Protein AF-A0A5C6UQD8-F1 (afdb_monomer_lite)

Secondary structure (DSSP, 8-state):
---STTS--GGGS-PBPTTT--BTTTTTSSHHHHHHHHHHHHHTT---SSGGGS-TT--HHHHHHTS-GGG-

Foldseek 3Di:
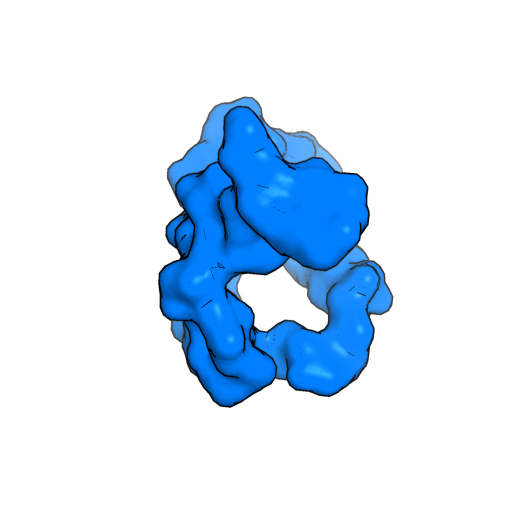DQDDPVSPDQLRPLDQDQQQRDGRVPQPVDLVSLQVSVVVCVVVVRDGNNPVPDDPPDDPVVVVVPDPPSRD

Radius of gyration: 12.81 Å; chains: 1; bounding box: 25×28×34 Å

pLDDT: mean 85.57, std 14.56, range [47.06, 96.81]

Structure (mmCIF, N/CA/C/O backbone):
data_AF-A0A5C6UQD8-F1
#
_entry.id   AF-A0A5C6UQD8-F1
#
loop_
_atom_site.group_PDB
_atom_site.id
_atom_site.type_symbol
_atom_site.label_atom_id
_atom_site.label_alt_id
_atom_site.label_comp_id
_atom_site.label_asym_id
_atom_site.label_entity_id
_atom_site.label_seq_id
_atom_site.pdbx_PDB_ins_code
_atom_site.Cartn_x
_atom_site.Cartn_y
_atom_site.Cartn_z
_atom_site.occupancy
_atom_site.B_iso_or_equiv
_atom_site.auth_seq_id
_atom_site.auth_comp_id
_atom_site.auth_asym_id
_atom_site.auth_atom_id
_atom_site.pdbx_PDB_model_num
ATOM 1 N N . MET A 1 1 ? -1.241 15.756 -15.560 1.00 47.06 1 MET A N 1
ATOM 2 C CA . MET A 1 1 ? -0.784 15.125 -16.814 1.00 47.06 1 MET A CA 1
ATOM 3 C C . MET A 1 1 ? -0.161 13.811 -16.400 1.00 47.06 1 MET A C 1
ATOM 5 O O . MET A 1 1 ? 0.949 13.834 -15.892 1.00 47.06 1 MET A O 1
ATOM 9 N N . VAL A 1 2 ? -0.922 12.722 -16.487 1.00 48.50 2 VAL A N 1
ATOM 10 C CA . VAL A 1 2 ? -0.413 11.376 -16.211 1.00 48.50 2 VAL A CA 1
ATOM 11 C C . VAL A 1 2 ? 0.328 10.964 -17.476 1.00 48.50 2 VAL A C 1
ATOM 13 O O . VAL A 1 2 ? -0.256 10.940 -18.560 1.00 48.50 2 VAL A O 1
ATOM 16 N N . TRP A 1 3 ? 1.644 10.807 -17.380 1.00 48.66 3 TRP A N 1
ATOM 17 C CA . TRP A 1 3 ? 2.425 10.308 -18.508 1.00 48.66 3 TRP A CA 1
ATOM 18 C C . TRP A 1 3 ? 2.192 8.803 -18.641 1.00 48.66 3 TRP A C 1
ATOM 20 O O . TRP A 1 3 ? 1.828 8.148 -17.688 1.00 48.66 3 TRP A O 1
ATOM 30 N N . GLY A 1 4 ? 2.301 8.236 -19.831 1.00 55.12 4 GLY A N 1
ATOM 31 C CA . GLY A 1 4 ? 2.015 6.819 -20.056 1.00 55.12 4 GLY A CA 1
ATOM 32 C C . GLY A 1 4 ? 1.472 6.629 -21.464 1.00 55.12 4 GLY A C 1
ATOM 33 O O . GLY A 1 4 ? 0.864 7.561 -21.994 1.00 55.12 4 GLY A O 1
ATOM 34 N N . PRO A 1 5 ? 1.675 5.465 -22.099 1.00 53.19 5 PRO A N 1
ATOM 35 C CA . PRO A 1 5 ? 1.275 5.246 -23.491 1.00 53.19 5 PRO A CA 1
ATOM 36 C C . PRO A 1 5 ? -0.217 5.522 -23.748 1.00 53.19 5 PRO A C 1
ATOM 38 O O . PRO A 1 5 ? -0.571 5.866 -24.871 1.00 53.19 5 PRO A O 1
ATOM 41 N N . ASN A 1 6 ? -1.058 5.450 -22.705 1.00 63.00 6 ASN A N 1
ATOM 42 C CA . ASN A 1 6 ? -2.492 5.750 -22.760 1.00 63.00 6 ASN A CA 1
ATOM 43 C C . ASN A 1 6 ? -2.954 6.844 -21.775 1.00 63.00 6 ASN A C 1
ATOM 45 O O . ASN A 1 6 ? -4.148 7.087 -21.682 1.00 63.00 6 ASN A O 1
ATOM 49 N N . GLY A 1 7 ? -2.053 7.492 -21.024 1.00 56.59 7 GLY A N 1
ATOM 50 C CA . GLY A 1 7 ? -2.433 8.516 -20.033 1.00 56.59 7 GLY A CA 1
ATOM 51 C C . GLY A 1 7 ? -3.184 8.012 -18.789 1.00 56.59 7 GLY A C 1
ATOM 52 O O . GLY A 1 7 ? -3.588 8.830 -17.972 1.00 56.59 7 GLY A O 1
ATOM 53 N N . ASP A 1 8 ? -3.319 6.693 -18.627 1.00 59.28 8 ASP A N 1
ATOM 54 C CA . ASP A 1 8 ? -4.051 6.043 -17.526 1.00 59.28 8 ASP A CA 1
ATOM 55 C C . ASP A 1 8 ? -3.168 5.070 -16.727 1.00 59.28 8 ASP A C 1
ATOM 57 O O . ASP A 1 8 ? -3.670 4.243 -15.968 1.00 59.28 8 ASP A O 1
ATOM 61 N N . ASP A 1 9 ? -1.848 5.109 -16.931 1.00 58.62 9 ASP A N 1
ATOM 62 C CA . ASP A 1 9 ? -0.938 4.200 -16.243 1.00 58.62 9 ASP A CA 1
ATOM 63 C C . ASP A 1 9 ? -0.611 4.758 -14.842 1.00 58.62 9 ASP A C 1
ATOM 65 O O . ASP A 1 9 ? 0.053 5.798 -14.732 1.00 58.62 9 ASP A O 1
ATOM 69 N N . PRO A 1 10 ? -1.084 4.104 -13.761 1.00 56.50 10 PRO A N 1
ATOM 70 C CA . PRO A 1 10 ? -0.896 4.593 -12.400 1.00 56.50 10 PRO A CA 1
ATOM 71 C C . PRO A 1 10 ? 0.582 4.654 -11.999 1.00 56.50 10 PRO A C 1
ATOM 73 O O . PRO A 1 10 ? 0.917 5.412 -11.096 1.00 56.50 10 PRO A O 1
ATOM 76 N N . LEU A 1 11 ? 1.481 3.951 -12.704 1.00 53.53 11 LEU A N 1
ATOM 77 C CA . LEU A 1 11 ? 2.931 4.002 -12.479 1.00 53.53 11 LEU A CA 1
ATOM 78 C C . LEU A 1 11 ? 3.565 5.350 -12.852 1.00 53.53 11 LEU A C 1
ATOM 80 O O . LEU A 1 11 ? 4.763 5.528 -12.682 1.00 53.53 11 LEU A O 1
ATOM 84 N N . TYR A 1 12 ? 2.804 6.300 -13.387 1.00 58.19 12 TYR A N 1
ATOM 85 C CA . TYR A 1 12 ? 3.324 7.585 -13.859 1.00 58.19 12 TYR A CA 1
ATOM 86 C C . TYR A 1 12 ? 2.521 8.779 -13.332 1.00 58.19 12 TYR A C 1
ATOM 88 O O . TYR A 1 12 ? 2.644 9.897 -13.848 1.00 58.19 12 TYR A O 1
ATOM 96 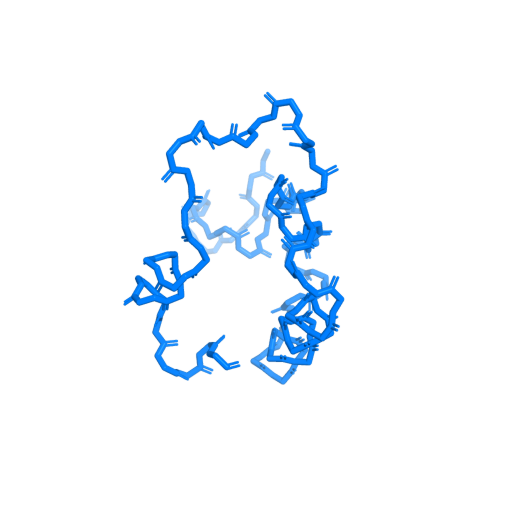N N . SER A 1 13 ? 1.678 8.560 -12.319 1.00 69.94 13 SER A N 1
ATOM 97 C CA . SER A 1 13 ? 1.015 9.657 -11.616 1.00 69.94 13 SER A CA 1
ATOM 98 C C . SER A 1 13 ? 1.970 10.386 -10.665 1.00 69.94 13 SER A C 1
ATOM 100 O O . SER A 1 13 ? 1.717 11.547 -10.346 1.00 69.94 13 SER A O 1
ATOM 102 N N . PHE A 1 14 ? 3.069 9.733 -10.245 1.00 79.94 14 PHE A N 1
ATOM 103 C CA . PHE A 1 14 ? 3.953 10.184 -9.158 1.00 79.94 14 PHE A CA 1
ATOM 104 C C . PHE A 1 14 ? 3.182 10.495 -7.866 1.00 79.94 14 PHE A C 1
ATOM 106 O O . PHE A 1 14 ? 3.639 11.247 -7.007 1.00 79.94 14 PHE A O 1
ATOM 113 N N . GLU A 1 15 ? 1.973 9.943 -7.735 1.00 88.00 15 GLU A N 1
ATOM 114 C CA . GLU A 1 15 ? 1.179 10.090 -6.529 1.00 88.00 15 GLU A CA 1
ATOM 115 C C . GLU A 1 15 ? 1.736 9.186 -5.436 1.00 88.00 15 GLU A C 1
ATOM 117 O O . GLU A 1 15 ? 2.289 8.112 -5.685 1.00 88.00 15 GLU A O 1
ATOM 122 N N . ILE A 1 16 ? 1.559 9.634 -4.200 1.00 91.06 16 ILE A N 1
ATOM 123 C CA . ILE A 1 16 ? 1.943 8.874 -3.022 1.00 91.06 16 ILE A CA 1
ATOM 124 C C . ILE A 1 16 ? 0.725 8.079 -2.569 1.00 91.06 16 ILE A C 1
ATOM 126 O O . ILE A 1 16 ? -0.342 8.640 -2.314 1.00 91.06 16 ILE A O 1
ATOM 130 N N . CYS A 1 17 ? 0.879 6.764 -2.449 1.00 91.69 17 CYS A N 1
ATOM 131 C CA . CYS A 1 17 ? -0.178 5.904 -1.947 1.00 91.69 17 CYS A CA 1
ATOM 132 C C . CYS A 1 17 ? -0.550 6.310 -0.503 1.00 91.69 17 CYS A C 1
ATOM 134 O O . CYS A 1 17 ? 0.292 6.186 0.390 1.00 91.69 17 CYS A O 1
ATOM 136 N N . PRO A 1 18 ? -1.807 6.701 -0.210 1.00 92.88 18 PRO A N 1
ATOM 137 C CA . PRO A 1 18 ? -2.208 7.122 1.139 1.00 92.88 18 PRO A CA 1
ATOM 138 C C . PRO A 1 18 ? -2.172 5.970 2.159 1.00 92.88 18 PRO A C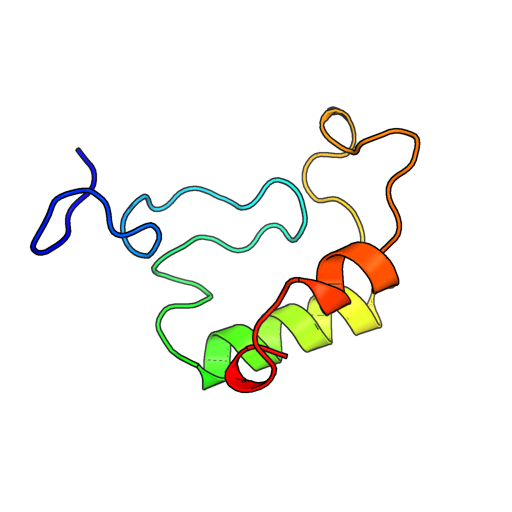 1
ATOM 140 O O . PRO A 1 18 ? -2.162 6.201 3.366 1.00 92.88 18 PRO A O 1
ATOM 143 N N . CYS A 1 19 ? -2.145 4.724 1.677 1.00 93.88 19 CYS A N 1
ATOM 144 C CA . CYS A 1 19 ? -2.003 3.523 2.492 1.00 93.88 19 CYS A CA 1
ATOM 145 C C . CYS A 1 19 ? -0.539 3.294 2.886 1.00 93.88 19 CYS A C 1
ATOM 147 O O . CYS A 1 19 ? -0.190 3.440 4.051 1.00 93.88 19 CYS A O 1
ATOM 149 N N . CYS A 1 20 ? 0.323 2.915 1.936 1.00 93.38 20 CYS A N 1
ATOM 150 C CA . CYS A 1 20 ? 1.683 2.458 2.242 1.00 93.38 20 CYS A CA 1
ATOM 151 C C . CYS A 1 20 ? 2.770 3.524 2.060 1.00 93.38 20 CYS A C 1
ATOM 153 O O . CYS A 1 20 ? 3.925 3.259 2.387 1.00 93.38 20 CYS A O 1
ATOM 155 N N . GLY A 1 21 ? 2.423 4.708 1.547 1.00 93.88 21 GLY A N 1
ATOM 156 C CA . GLY A 1 21 ? 3.358 5.813 1.325 1.00 93.88 21 GLY A CA 1
ATOM 157 C C . GLY A 1 21 ? 4.271 5.642 0.112 1.00 93.88 21 GLY A C 1
ATOM 158 O O . GLY A 1 21 ? 5.184 6.436 -0.054 1.00 93.88 21 GLY A O 1
ATOM 159 N N . THR A 1 22 ? 4.043 4.620 -0.718 1.00 93.12 22 THR A N 1
ATOM 160 C CA . THR A 1 22 ? 4.825 4.380 -1.938 1.00 93.12 22 THR A CA 1
ATOM 161 C C . THR A 1 22 ? 4.535 5.445 -2.985 1.00 93.12 22 THR A C 1
ATOM 163 O O . THR A 1 22 ? 3.370 5.656 -3.322 1.00 93.12 22 THR A O 1
ATOM 166 N N . GLU A 1 23 ? 5.582 6.069 -3.516 1.00 92.75 23 GLU A N 1
ATOM 167 C CA . GLU A 1 23 ? 5.489 6.964 -4.674 1.00 92.75 23 GLU A CA 1
ATOM 168 C C . GLU A 1 23 ? 5.511 6.168 -5.989 1.00 92.75 23 GLU A C 1
ATOM 170 O O . GLU A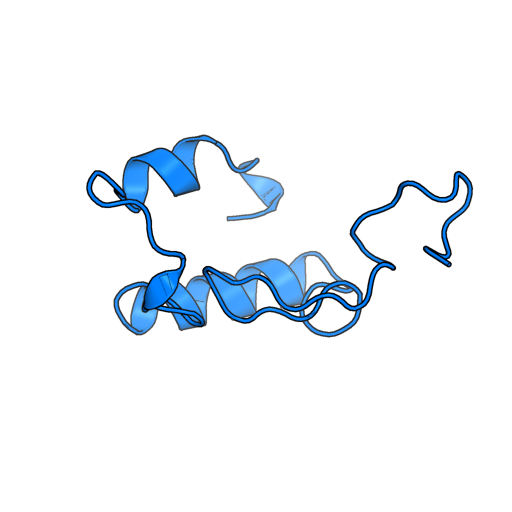 1 23 ? 6.509 5.507 -6.315 1.00 92.75 23 GLU A O 1
ATOM 175 N N . PHE A 1 24 ? 4.406 6.231 -6.739 1.00 87.69 24 PHE A N 1
ATOM 176 C CA . PHE A 1 24 ? 4.246 5.489 -7.990 1.00 87.69 24 PHE A CA 1
ATOM 177 C C . PHE A 1 24 ? 5.241 5.953 -9.063 1.00 87.69 24 PHE A C 1
ATOM 179 O O . PHE A 1 24 ? 5.427 7.148 -9.288 1.00 87.69 24 PHE A O 1
ATOM 186 N N . GLY A 1 25 ? 5.887 5.009 -9.741 1.00 84.94 25 GLY A N 1
ATOM 187 C CA . GLY A 1 25 ? 6.895 5.278 -10.770 1.00 84.94 25 GLY A CA 1
ATOM 188 C C . GLY A 1 25 ? 8.297 5.540 -10.239 1.00 84.94 25 GLY A C 1
ATOM 189 O O . GLY A 1 25 ? 9.244 5.578 -11.027 1.00 84.94 25 GLY A O 1
ATOM 190 N N . TYR A 1 26 ? 8.459 5.668 -8.919 1.00 87.38 26 TYR A N 1
ATOM 191 C CA . TYR A 1 26 ? 9.759 5.835 -8.279 1.00 87.38 26 TYR A CA 1
ATOM 192 C C . TYR A 1 26 ? 10.085 4.638 -7.389 1.00 87.38 26 TYR A C 1
ATOM 194 O O . TYR A 1 26 ? 10.988 3.849 -7.688 1.00 87.38 26 TYR A O 1
ATOM 202 N N . GLU A 1 27 ? 9.307 4.439 -6.331 1.00 88.94 27 GLU A N 1
ATOM 203 C CA . GLU A 1 27 ? 9.551 3.390 -5.343 1.00 88.94 27 GLU A CA 1
ATOM 204 C C . GLU A 1 27 ? 9.026 2.017 -5.790 1.00 88.94 27 GLU A C 1
ATOM 206 O O . GLU A 1 27 ? 9.458 0.983 -5.281 1.00 88.94 27 GLU A O 1
ATOM 211 N N . ASP A 1 28 ? 8.146 1.966 -6.782 1.00 89.69 28 ASP A N 1
ATOM 212 C CA . ASP A 1 28 ? 7.603 0.736 -7.364 1.00 89.69 28 ASP A CA 1
ATOM 213 C C . ASP A 1 28 ? 7.942 0.572 -8.857 1.00 89.69 28 ASP A C 1
ATOM 215 O O . ASP A 1 28 ? 7.414 -0.315 -9.523 1.00 89.69 28 ASP A O 1
ATOM 219 N N . CYS A 1 29 ? 8.914 1.337 -9.373 1.00 88.19 29 CYS A N 1
ATOM 220 C CA . CYS A 1 29 ? 9.333 1.318 -10.786 1.00 88.19 29 CYS A CA 1
ATOM 221 C C . CYS A 1 29 ? 9.792 -0.058 -11.319 1.00 88.19 29 CYS A C 1
ATOM 223 O O . CYS A 1 29 ? 9.981 -0.245 -12.520 1.00 88.19 29 CYS A O 1
ATOM 225 N N . THR A 1 30 ? 10.004 -1.034 -10.432 1.00 89.94 30 THR A N 1
ATOM 226 C CA . THR A 1 30 ? 10.280 -2.431 -10.778 1.00 89.94 30 THR A CA 1
ATOM 227 C C . THR A 1 30 ? 9.503 -3.369 -9.858 1.00 89.94 30 THR A C 1
ATOM 229 O O . THR A 1 30 ? 9.259 -3.053 -8.690 1.00 89.94 30 THR A O 1
ATOM 232 N N . LEU A 1 31 ? 9.219 -4.592 -10.323 1.00 90.06 31 LEU A N 1
ATOM 233 C CA . LEU A 1 31 ? 8.606 -5.640 -9.490 1.00 90.06 31 LEU A CA 1
ATOM 234 C C . LEU A 1 31 ? 9.417 -5.920 -8.216 1.00 90.06 31 LEU A C 1
ATOM 236 O O . LEU A 1 31 ? 8.860 -6.125 -7.141 1.00 90.06 31 LEU A O 1
ATOM 240 N N . LYS A 1 32 ? 10.752 -5.897 -8.312 1.00 92.62 32 LYS A N 1
ATOM 241 C CA . LYS A 1 32 ? 11.632 -6.111 -7.157 1.00 92.62 32 LYS A CA 1
ATOM 242 C C . LYS A 1 32 ? 11.476 -4.998 -6.118 1.00 92.62 32 LYS A C 1
ATOM 244 O O . LYS A 1 32 ? 11.351 -5.303 -4.935 1.00 92.62 32 LYS A O 1
ATOM 249 N N . ALA A 1 33 ? 11.490 -3.736 -6.550 1.00 91.94 33 ALA A N 1
ATOM 250 C CA . ALA A 1 33 ? 11.305 -2.590 -5.660 1.00 91.94 33 ALA A CA 1
ATOM 251 C C . ALA A 1 33 ? 9.915 -2.623 -5.009 1.00 91.94 33 ALA A C 1
ATOM 253 O O . ALA A 1 33 ? 9.805 -2.523 -3.788 1.00 91.94 33 ALA A O 1
ATOM 254 N N . THR A 1 34 ? 8.891 -2.929 -5.808 1.00 92.44 34 THR A N 1
ATOM 255 C CA . THR A 1 34 ? 7.508 -3.113 -5.358 1.00 92.44 34 THR A CA 1
ATOM 256 C C . THR A 1 34 ? 7.409 -4.119 -4.211 1.00 92.44 34 THR A C 1
ATOM 258 O O . THR A 1 34 ? 6.806 -3.817 -3.183 1.00 92.44 34 THR A O 1
ATOM 261 N N . ARG A 1 35 ? 8.016 -5.305 -4.349 1.00 93.38 35 ARG A N 1
ATOM 262 C CA . ARG A 1 35 ? 8.012 -6.346 -3.301 1.00 93.38 35 ARG A CA 1
ATOM 263 C C . ARG A 1 35 ? 8.772 -5.918 -2.051 1.00 93.38 35 ARG A C 1
ATOM 265 O O . ARG A 1 35 ? 8.272 -6.069 -0.943 1.00 93.38 35 ARG A O 1
ATOM 272 N N . ILE A 1 36 ? 9.967 -5.346 -2.220 1.00 93.94 36 ILE A N 1
ATOM 273 C CA . ILE A 1 36 ? 10.798 -4.891 -1.094 1.00 93.94 36 ILE A CA 1
ATOM 274 C C . ILE A 1 36 ? 10.063 -3.832 -0.268 1.00 93.94 36 ILE A C 1
ATOM 276 O O . ILE A 1 36 ? 10.067 -3.902 0.960 1.00 93.94 36 ILE A O 1
ATOM 280 N N . ASN A 1 37 ? 9.426 -2.861 -0.920 1.00 93.31 37 ASN A N 1
ATOM 281 C CA . ASN A 1 37 ? 8.747 -1.778 -0.218 1.00 93.31 37 ASN A CA 1
ATOM 282 C C . ASN A 1 37 ? 7.501 -2.259 0.527 1.00 93.31 37 ASN A C 1
ATOM 284 O O . ASN A 1 37 ? 7.285 -1.854 1.668 1.00 93.31 37 ASN A O 1
ATOM 288 N N . ARG A 1 38 ? 6.753 -3.210 -0.037 1.00 94.00 38 ARG A N 1
ATOM 289 C CA . ARG A 1 38 ? 5.629 -3.838 0.667 1.00 94.00 38 ARG A CA 1
ATOM 290 C C . ARG A 1 38 ? 6.069 -4.722 1.817 1.00 94.00 38 ARG A C 1
ATOM 292 O O . ARG A 1 38 ? 5.487 -4.609 2.887 1.00 94.00 38 ARG A O 1
ATOM 299 N N . ALA A 1 39 ? 7.122 -5.520 1.652 1.00 94.31 39 ALA A N 1
ATOM 300 C CA . ALA A 1 39 ? 7.688 -6.298 2.751 1.00 94.31 39 ALA A CA 1
ATOM 301 C C . ALA A 1 39 ? 8.100 -5.386 3.920 1.00 94.31 39 ALA A C 1
ATOM 303 O O . ALA A 1 39 ? 7.686 -5.617 5.050 1.00 94.31 39 ALA A O 1
ATOM 304 N N . ARG A 1 40 ? 8.805 -4.281 3.641 1.00 94.81 40 ARG A N 1
ATOM 305 C CA . ARG A 1 40 ? 9.182 -3.279 4.657 1.00 94.81 40 ARG A CA 1
ATOM 306 C C . ARG A 1 40 ? 7.981 -2.628 5.338 1.00 94.81 40 ARG A C 1
ATOM 308 O O . ARG A 1 40 ? 8.045 -2.304 6.521 1.00 94.81 40 ARG A O 1
ATOM 315 N N . TRP A 1 41 ? 6.912 -2.374 4.591 1.00 95.75 41 TRP A N 1
ATOM 316 C CA . TRP A 1 41 ? 5.673 -1.829 5.138 1.00 95.75 41 TRP A CA 1
ATOM 317 C C . TRP A 1 41 ? 4.972 -2.845 6.053 1.00 95.75 41 TRP A C 1
ATOM 319 O O . TRP A 1 41 ? 4.589 -2.498 7.169 1.00 95.75 41 TRP A O 1
ATOM 329 N N . LEU A 1 42 ? 4.897 -4.114 5.638 1.00 95.50 42 LEU A N 1
ATOM 330 C CA . LEU A 1 42 ? 4.332 -5.211 6.430 1.00 95.50 42 LEU A CA 1
ATOM 331 C C . LEU A 1 42 ? 5.146 -5.499 7.699 1.00 95.50 42 LEU A C 1
ATOM 333 O O . LEU A 1 42 ? 4.561 -5.658 8.766 1.00 95.50 42 LEU A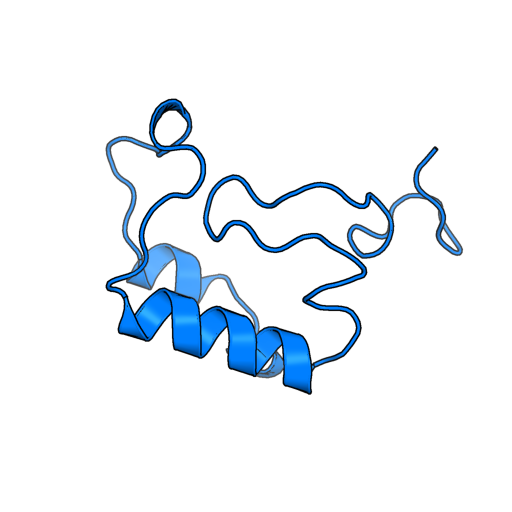 O 1
ATOM 337 N N . GLU A 1 43 ? 6.480 -5.489 7.622 1.00 96.81 43 GLU A N 1
ATOM 338 C CA . GLU A 1 43 ? 7.380 -5.657 8.777 1.00 96.81 43 GLU A CA 1
ATOM 339 C C . GLU A 1 43 ? 7.145 -4.604 9.869 1.00 96.81 43 GLU A C 1
ATOM 341 O O . GLU A 1 43 ? 7.339 -4.873 11.053 1.00 96.81 43 GLU A O 1
ATOM 346 N N . LYS A 1 44 ? 6.691 -3.406 9.485 1.00 95.81 44 LYS A N 1
ATOM 347 C CA . LYS A 1 44 ? 6.345 -2.315 10.407 1.00 95.81 44 LYS A CA 1
ATOM 348 C C . LYS A 1 44 ? 4.913 -2.398 10.946 1.00 95.81 44 LYS A C 1
ATOM 350 O O . LYS A 1 44 ? 4.490 -1.489 11.654 1.00 95.81 44 LYS A O 1
ATOM 355 N N . GLY A 1 45 ? 4.166 -3.450 10.612 1.00 95.69 45 GLY A N 1
ATOM 356 C CA . GLY A 1 45 ? 2.765 -3.608 10.999 1.00 95.69 45 GLY A CA 1
ATOM 357 C C . GLY A 1 45 ? 1.786 -2.867 10.090 1.00 95.69 45 GLY A C 1
ATOM 358 O O . GLY A 1 45 ? 0.709 -2.501 10.548 1.00 95.69 45 GLY A O 1
ATOM 359 N N . ALA A 1 46 ? 2.155 -2.637 8.825 1.00 95.19 46 ALA A N 1
ATOM 360 C CA . ALA A 1 46 ? 1.300 -2.005 7.821 1.00 95.19 46 ALA A CA 1
ATOM 361 C C . ALA A 1 46 ? 0.731 -0.625 8.241 1.00 95.19 46 ALA A C 1
ATOM 363 O O . ALA A 1 46 ? -0.479 -0.405 8.161 1.00 95.19 46 ALA A O 1
ATOM 364 N N . PRO A 1 47 ? 1.570 0.326 8.704 1.00 95.56 47 PRO A N 1
ATOM 365 C CA . PRO A 1 47 ? 1.084 1.629 9.150 1.00 95.56 47 PRO A CA 1
ATOM 366 C C . PRO A 1 47 ? 0.476 2.427 7.988 1.00 95.56 47 PRO A C 1
ATOM 368 O O . PRO A 1 47 ? 1.046 2.450 6.895 1.00 95.56 47 PRO A O 1
ATOM 371 N N . TRP A 1 48 ? -0.645 3.118 8.233 1.00 95.50 48 TRP A N 1
ATOM 372 C CA . TRP A 1 48 ? -1.219 4.050 7.255 1.00 95.50 48 TRP A CA 1
ATOM 373 C C . TRP A 1 48 ? -0.341 5.284 7.129 1.00 95.50 48 TRP A C 1
ATOM 375 O O . TRP A 1 48 ? -0.027 5.919 8.135 1.00 95.50 48 TRP A O 1
ATOM 385 N N . PHE A 1 49 ? 0.012 5.640 5.898 1.00 95.81 49 PHE A N 1
ATOM 386 C CA . PHE A 1 49 ? 0.760 6.858 5.615 1.00 95.81 49 PHE A CA 1
ATOM 387 C C . PHE A 1 49 ? -0.095 8.105 5.879 1.00 95.81 49 PHE A C 1
ATOM 389 O O . PHE A 1 49 ? 0.305 8.984 6.639 1.00 95.81 49 PHE A O 1
ATOM 396 N N . GLU A 1 50 ? -1.312 8.144 5.336 1.00 95.19 50 GLU A N 1
ATOM 397 C CA . GLU A 1 50 ? -2.312 9.171 5.629 1.00 95.19 50 GLU A CA 1
ATOM 398 C C . GLU A 1 50 ? -3.411 8.589 6.522 1.00 95.19 50 GLU A C 1
ATOM 400 O O . GLU A 1 50 ? -4.430 8.092 6.042 1.00 95.19 50 GLU A O 1
ATOM 405 N N . VAL A 1 51 ? -3.201 8.641 7.840 1.00 93.88 51 VAL A N 1
ATOM 406 C CA . VAL A 1 51 ? -4.094 8.022 8.840 1.00 93.88 51 VAL A CA 1
ATOM 407 C C . VAL A 1 51 ? -5.548 8.489 8.705 1.00 93.88 51 VAL A C 1
ATOM 409 O O . VAL A 1 51 ? -6.453 7.667 8.809 1.00 93.88 51 VAL A O 1
ATOM 412 N N . GLU A 1 52 ? -5.771 9.765 8.383 1.00 95.19 52 GLU A N 1
ATOM 413 C CA . GLU A 1 52 ? -7.108 10.359 8.198 1.00 95.19 52 GLU A CA 1
ATOM 414 C C . GLU A 1 52 ? -7.879 9.789 6.991 1.00 95.19 52 GLU A C 1
ATOM 416 O O . GLU A 1 52 ? -9.090 9.956 6.889 1.00 95.19 52 GLU A O 1
ATOM 421 N N . LYS A 1 53 ? -7.188 9.121 6.056 1.00 93.31 53 LYS A N 1
ATOM 422 C CA . LYS A 1 53 ? -7.791 8.469 4.882 1.00 93.31 53 LYS A CA 1
ATOM 423 C C . LYS A 1 53 ? -7.992 6.964 5.077 1.00 93.31 53 LYS A C 1
ATOM 425 O O . LYS A 1 53 ? -8.410 6.284 4.138 1.00 93.31 53 LYS A O 1
ATOM 430 N N . ARG A 1 54 ? -7.656 6.413 6.249 1.00 95.06 54 ARG A N 1
ATOM 431 C CA . ARG A 1 54 ? -7.844 4.987 6.533 1.00 95.06 54 ARG A CA 1
ATOM 432 C C . ARG A 1 54 ? -9.335 4.676 6.705 1.00 95.06 54 ARG A C 1
ATOM 434 O O . ARG A 1 54 ? -9.964 5.317 7.541 1.00 95.06 54 ARG A O 1
ATOM 441 N N . PRO A 1 55 ? -9.894 3.690 5.982 1.00 94.50 55 PRO A N 1
ATOM 442 C CA . PRO A 1 55 ? -11.251 3.221 6.249 1.00 94.50 55 PRO A CA 1
ATOM 443 C C . PRO A 1 55 ? -11.383 2.662 7.674 1.00 94.50 55 PRO A C 1
ATOM 445 O O . PRO A 1 55 ? -10.452 2.033 8.187 1.00 94.50 55 PRO A O 1
ATOM 448 N N . ASP A 1 56 ? -12.540 2.867 8.304 1.00 93.81 56 ASP A N 1
ATOM 449 C CA . ASP A 1 56 ? -12.798 2.417 9.680 1.00 93.81 56 ASP A CA 1
ATOM 450 C C . ASP A 1 56 ? -12.745 0.888 9.814 1.00 93.81 56 ASP A C 1
ATOM 452 O O . ASP A 1 56 ? -12.219 0.360 10.794 1.00 93.81 56 ASP A O 1
ATOM 456 N N . ASP A 1 57 ? -13.249 0.183 8.804 1.00 94.69 57 ASP A N 1
ATOM 457 C CA . ASP A 1 57 ? -13.322 -1.274 8.693 1.00 94.69 57 ASP A CA 1
ATOM 458 C C . ASP A 1 57 ? -12.128 -1.882 7.943 1.00 94.69 57 ASP A C 1
ATOM 460 O O . ASP A 1 57 ? -12.178 -3.030 7.505 1.00 94.69 57 ASP A O 1
ATOM 464 N N . TRP A 1 58 ? -11.043 -1.121 7.788 1.00 95.12 58 TRP A N 1
ATOM 465 C CA . TRP A 1 58 ? -9.887 -1.579 7.035 1.00 95.12 58 TRP A CA 1
ATOM 466 C C . TRP A 1 58 ? -9.198 -2.796 7.678 1.00 95.12 58 TRP A C 1
ATOM 468 O O . TRP A 1 58 ? -8.772 -2.743 8.835 1.00 95.12 58 TRP A O 1
ATOM 478 N N . ASP A 1 59 ? -9.000 -3.846 6.873 1.00 95.00 59 ASP A N 1
ATOM 479 C CA . ASP A 1 59 ? -8.212 -5.035 7.201 1.00 95.00 59 ASP A CA 1
ATOM 480 C C . ASP A 1 59 ? -7.070 -5.255 6.194 1.00 95.00 59 ASP A C 1
ATOM 482 O O . ASP A 1 59 ? -7.245 -5.223 4.970 1.00 95.00 59 ASP A O 1
ATOM 486 N N . VAL A 1 60 ? -5.876 -5.531 6.726 1.00 94.50 60 VAL A N 1
ATOM 487 C CA . VAL A 1 60 ? -4.667 -5.735 5.918 1.00 94.50 60 VAL A CA 1
ATOM 488 C C . VAL A 1 60 ? -4.742 -6.978 5.044 1.00 94.50 60 VAL A C 1
ATOM 490 O O . VAL A 1 60 ? -4.299 -6.944 3.898 1.00 94.50 60 VAL A O 1
ATOM 493 N N . ASN A 1 61 ? -5.312 -8.072 5.542 1.00 94.94 61 ASN A N 1
ATOM 494 C CA . ASN A 1 61 ? -5.368 -9.326 4.801 1.00 94.94 61 ASN A CA 1
ATOM 495 C C . ASN A 1 61 ? -6.364 -9.214 3.650 1.00 94.94 61 ASN A C 1
ATOM 497 O O . ASN A 1 61 ? -6.073 -9.675 2.545 1.00 94.94 61 ASN A O 1
ATOM 501 N N . GLU A 1 62 ? -7.501 -8.551 3.876 1.00 95.44 62 GLU A N 1
ATOM 502 C CA . GLU A 1 62 ? -8.461 -8.259 2.816 1.00 95.44 62 GLU A CA 1
ATOM 503 C C . GLU A 1 62 ? -7.816 -7.412 1.711 1.00 95.44 62 GLU A C 1
ATOM 505 O O . GLU A 1 62 ? -7.949 -7.741 0.530 1.00 95.44 62 GLU A O 1
ATOM 510 N N . GLN A 1 63 ? -7.054 -6.371 2.063 1.00 93.31 63 GLN A N 1
ATOM 511 C CA . GLN A 1 63 ? -6.333 -5.577 1.069 1.00 93.31 63 GLN A CA 1
ATOM 512 C C . GLN A 1 63 ? -5.319 -6.417 0.286 1.00 93.31 63 GLN A C 1
ATOM 514 O O . GLN A 1 63 ? -5.302 -6.355 -0.944 1.00 93.31 63 GLN A O 1
ATOM 519 N N . LEU A 1 64 ? -4.486 -7.210 0.967 1.00 93.62 64 LEU A N 1
ATOM 520 C CA . LEU A 1 64 ? -3.478 -8.047 0.309 1.00 93.62 64 LEU A CA 1
ATOM 521 C C . LEU A 1 64 ? -4.114 -9.110 -0.596 1.00 93.62 64 LEU A C 1
ATOM 523 O O . LEU A 1 64 ? -3.554 -9.419 -1.643 1.00 93.62 64 LEU A O 1
ATOM 527 N N . SER A 1 65 ? -5.301 -9.619 -0.251 1.00 94.38 65 SER A N 1
ATOM 528 C CA . SER A 1 65 ? -6.027 -10.595 -1.077 1.00 94.38 65 SER A CA 1
ATOM 529 C C . SER A 1 65 ? -6.442 -10.055 -2.453 1.00 94.38 65 SER A C 1
ATOM 531 O O . SER A 1 65 ? -6.653 -10.831 -3.384 1.00 94.38 65 SER A O 1
ATOM 533 N N . LYS A 1 66 ? -6.535 -8.725 -2.593 1.00 92.06 66 LYS A N 1
ATOM 534 C CA . LYS A 1 66 ? -6.892 -8.031 -3.841 1.00 92.06 66 LYS A CA 1
ATOM 535 C C . LYS A 1 66 ? -5.666 -7.714 -4.707 1.00 92.06 66 LYS A C 1
ATOM 537 O O . LYS A 1 66 ? -5.824 -7.195 -5.810 1.00 92.06 66 LYS A O 1
ATOM 542 N N . ILE A 1 67 ? -4.455 -8.005 -4.225 1.00 88.81 67 ILE A N 1
ATOM 543 C CA . ILE A 1 67 ? -3.199 -7.748 -4.935 1.00 88.81 67 ILE A CA 1
ATOM 544 C C . ILE A 1 67 ? -2.761 -9.022 -5.679 1.00 88.81 67 ILE A C 1
ATOM 546 O O . ILE A 1 67 ? -2.752 -10.103 -5.087 1.00 88.81 67 ILE A O 1
ATOM 550 N N . PRO A 1 68 ? -2.355 -8.924 -6.961 1.00 88.56 68 PRO A N 1
ATOM 551 C CA . PRO A 1 68 ? -1.750 -10.037 -7.688 1.00 88.56 68 PRO A CA 1
ATOM 552 C C . PRO A 1 68 ? -0.547 -10.631 -6.949 1.00 88.56 68 PRO A C 1
ATOM 554 O O . PRO A 1 68 ? 0.302 -9.898 -6.444 1.00 88.56 68 PRO A O 1
ATOM 557 N N . ALA A 1 69 ? -0.422 -11.959 -6.942 1.00 85.62 69 ALA A N 1
ATOM 558 C CA . ALA A 1 69 ? 0.645 -12.649 -6.212 1.00 85.62 69 ALA A CA 1
ATOM 559 C C . ALA A 1 69 ? 2.058 -12.250 -6.676 1.00 85.62 69 ALA A C 1
ATOM 561 O O . ALA A 1 69 ? 2.996 -12.271 -5.886 1.00 85.62 69 ALA A O 1
ATOM 562 N N . GLU A 1 70 ? 2.232 -11.845 -7.938 1.00 84.44 70 GLU A N 1
ATOM 563 C CA . GLU A 1 70 ? 3.512 -11.324 -8.432 1.00 84.44 70 GLU A CA 1
ATOM 564 C C . GLU A 1 70 ? 3.944 -9.999 -7.786 1.00 84.44 70 GLU A C 1
ATOM 566 O O . GLU A 1 70 ? 5.129 -9.656 -7.846 1.00 84.44 70 GLU A O 1
ATOM 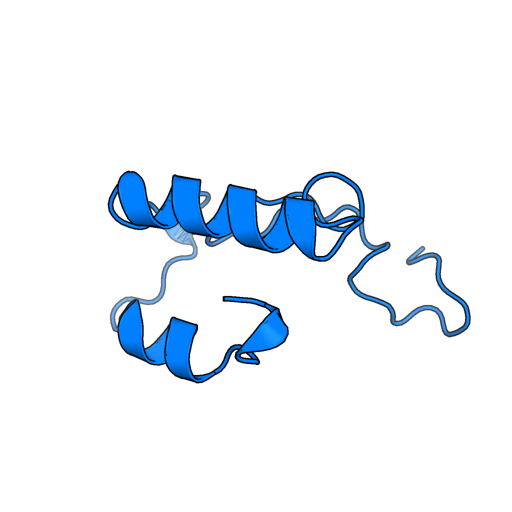571 N N . LEU A 1 71 ? 3.004 -9.275 -7.179 1.00 81.88 71 LEU A N 1
ATOM 572 C CA . LEU A 1 71 ? 3.205 -8.004 -6.500 1.00 81.88 71 LEU A CA 1
ATOM 573 C C . LEU A 1 71 ? 3.183 -8.161 -4.978 1.00 81.88 71 LEU A C 1
ATOM 575 O O . LEU A 1 71 ? 3.266 -7.152 -4.301 1.00 81.88 71 LEU A O 1
ATOM 579 N N . LEU A 1 72 ? 3.083 -9.360 -4.408 1.00 80.06 72 LEU A N 1
ATOM 580 C CA . LEU A 1 72 ? 3.268 -9.574 -2.967 1.00 80.06 72 LEU A CA 1
ATOM 581 C C . LEU A 1 72 ? 4.749 -9.832 -2.662 1.00 80.06 72 LEU A C 1
ATOM 583 O O . LEU A 1 72 ? 5.255 -9.170 -1.730 1.00 80.06 72 LEU A O 1
#

Sequence (72 aa):
MVWGPNGDDPLYSFEICPCCGTEFGYEDCTLKATRINRARWLEKGAPWFEVEKRPDDWDVNEQLSKIPAELL